Protein AF-A0AAW5EJM9-F1 (afdb_monomer_lite)

pLDDT: mean 85.95, std 14.96, range [35.19, 98.19]

Sequence (136 aa):
KEKLDFAYGLKEMLSKAKNEFELEILLPKKSTKKNQENKQDNGIANFYFNEFKICVGKNEKGNENLLKSAKKDDLWLHVRDIPSSHVLIISNKQKISEEVIEFSARLCVNFSGLKKGSYWVDYTLKNFVKVQQKAF

Radius of gyration: 14.41 Å; chains: 1; bounding box: 31×41×32 Å

Foldseek 3Di:
DLVVLQVVLLVVQCVVPPDPLSNVQSDDPDDDPPPPPDDDPQQWDWTQDPPKIKIKRSDLSSQVVPLVPDDQQWKWKAFPPAQWIIMTIRCVVPDDDPVNVVVNVSVGVSSGSDDDDDTDMDMDGSNPDDCPDRRD

InterPro domains:
  IPR008532 NFACT, RNA-binding domain [PF05670] (51-114)

Organism: Campylobacter jejuni (NCBI:txid197)

Structure (mmCIF, N/CA/C/O backbone):
data_AF-A0AAW5EJM9-F1
#
_entry.id   AF-A0AAW5EJM9-F1
#
loop_
_atom_site.group_PDB
_atom_site.id
_atom_site.type_symbol
_atom_site.label_atom_id
_atom_site.label_alt_id
_atom_site.label_comp_id
_atom_site.label_asym_id
_atom_site.label_entity_id
_atom_site.label_seq_id
_atom_site.pdbx_PDB_ins_code
_atom_site.Cartn_x
_atom_site.Cartn_y
_atom_site.Cartn_z
_atom_site.occupancy
_atom_site.B_iso_or_equiv
_atom_site.auth_seq_id
_atom_site.auth_comp_id
_atom_site.auth_asym_id
_atom_site.auth_atom_id
_atom_site.pdbx_PDB_model_num
ATOM 1 N N . LYS A 1 1 ? 17.122 8.792 -7.181 1.00 62.91 1 LYS A N 1
ATOM 2 C CA . LYS A 1 1 ? 16.156 8.163 -8.112 1.00 62.91 1 LYS A CA 1
ATOM 3 C C . LYS A 1 1 ? 14.801 7.987 -7.441 1.00 62.91 1 LYS A C 1
ATOM 5 O O . LYS A 1 1 ? 13.909 8.735 -7.793 1.00 62.91 1 LYS A O 1
ATOM 10 N N . GLU A 1 2 ? 14.714 7.221 -6.352 1.00 74.62 2 GLU A N 1
ATOM 11 C CA . GLU A 1 2 ? 13.464 6.924 -5.617 1.00 74.62 2 GLU A CA 1
ATOM 12 C C . GLU A 1 2 ? 12.517 8.116 -5.373 1.00 74.62 2 GLU A C 1
ATOM 14 O O . GLU A 1 2 ? 11.330 8.040 -5.668 1.00 74.62 2 GLU A O 1
ATOM 19 N N . LYS A 1 3 ? 13.022 9.258 -4.878 1.00 77.75 3 LYS A N 1
ATOM 20 C CA . LYS A 1 3 ? 12.187 10.458 -4.655 1.00 77.75 3 LYS A CA 1
ATOM 21 C C . LYS A 1 3 ? 11.578 11.021 -5.944 1.00 77.75 3 LYS A C 1
ATOM 23 O O . LYS A 1 3 ? 10.466 11.536 -5.917 1.00 77.75 3 LYS A O 1
ATOM 28 N N . LEU A 1 4 ? 12.325 10.957 -7.045 1.00 84.44 4 LEU A N 1
ATOM 29 C CA . LEU A 1 4 ? 11.880 11.427 -8.352 1.00 84.44 4 LEU A CA 1
ATOM 30 C C . LEU A 1 4 ? 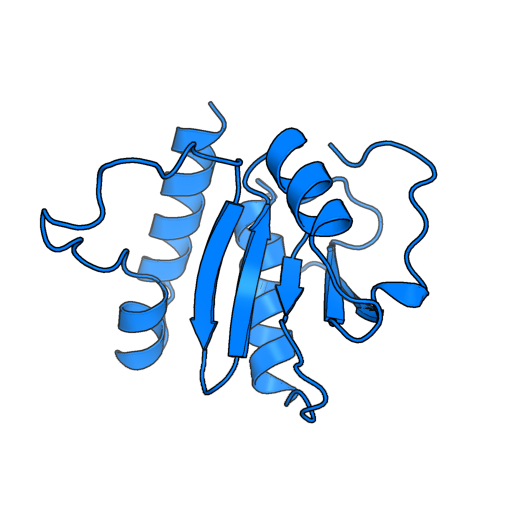10.850 10.456 -8.942 1.00 84.44 4 LEU A C 1
ATOM 32 O O . LEU A 1 4 ? 9.818 10.902 -9.432 1.00 84.44 4 LEU A O 1
ATOM 36 N N . ASP A 1 5 ? 11.088 9.150 -8.810 1.00 84.81 5 ASP A N 1
ATOM 37 C CA . ASP A 1 5 ? 10.159 8.104 -9.256 1.00 84.81 5 ASP A CA 1
ATOM 38 C C . ASP A 1 5 ? 8.822 8.205 -8.504 1.00 84.81 5 ASP A C 1
ATOM 40 O O . ASP A 1 5 ? 7.754 8.210 -9.116 1.00 84.81 5 ASP A O 1
ATOM 44 N N . PHE A 1 6 ? 8.877 8.433 -7.187 1.00 85.44 6 PHE A N 1
ATOM 45 C CA . PHE A 1 6 ? 7.693 8.711 -6.374 1.00 85.44 6 PHE A CA 1
ATOM 46 C C . PHE A 1 6 ? 6.939 9.963 -6.853 1.00 85.44 6 PHE A C 1
ATOM 48 O O . PHE A 1 6 ? 5.713 9.949 -6.974 1.00 85.44 6 PHE A O 1
ATOM 55 N N . ALA A 1 7 ? 7.656 11.051 -7.158 1.00 87.25 7 ALA A N 1
ATOM 56 C CA . ALA A 1 7 ? 7.044 12.279 -7.663 1.00 87.25 7 ALA A CA 1
ATOM 57 C C . ALA A 1 7 ? 6.381 12.081 -9.039 1.00 87.25 7 ALA A C 1
ATOM 59 O O . ALA A 1 7 ? 5.302 12.627 -9.281 1.00 87.25 7 ALA A O 1
ATOM 60 N N . TYR A 1 8 ? 6.978 11.278 -9.926 1.00 89.50 8 TYR A N 1
ATOM 61 C CA . TYR A 1 8 ? 6.363 10.915 -11.204 1.00 89.50 8 TYR A CA 1
ATOM 62 C C . TYR A 1 8 ? 5.103 10.068 -11.022 1.00 89.50 8 TYR A C 1
ATOM 64 O O . TYR A 1 8 ? 4.090 10.369 -11.657 1.00 89.50 8 TYR A O 1
ATOM 72 N N . GLY A 1 9 ? 5.132 9.080 -10.122 1.00 86.50 9 GLY A N 1
ATOM 73 C CA . GLY A 1 9 ? 3.952 8.282 -9.780 1.00 86.50 9 GLY A CA 1
ATOM 74 C C . GLY A 1 9 ? 2.805 9.153 -9.265 1.00 86.50 9 GLY A C 1
ATOM 75 O O . GLY A 1 9 ? 1.668 9.019 -9.722 1.00 86.50 9 GLY A O 1
ATOM 76 N N . LEU A 1 10 ? 3.114 10.128 -8.401 1.00 89.81 10 LEU A N 1
ATOM 77 C CA . LEU A 1 10 ? 2.126 11.083 -7.900 1.00 89.81 10 LEU A CA 1
ATOM 78 C C . LEU A 1 10 ? 1.546 11.960 -9.019 1.00 89.81 10 LEU A C 1
ATOM 80 O O . LEU A 1 10 ? 0.331 12.138 -9.096 1.00 89.81 10 LEU A O 1
ATOM 84 N N . LYS A 1 11 ? 2.398 12.478 -9.914 1.00 90.31 11 LYS A N 1
ATOM 85 C CA . LYS A 1 11 ? 1.962 13.265 -11.078 1.00 90.31 11 LYS A CA 1
ATOM 86 C C . LYS A 1 11 ? 1.002 12.469 -11.966 1.00 90.31 11 LYS A C 1
ATOM 88 O O . LYS A 1 11 ? -0.000 13.017 -12.421 1.00 90.31 11 LYS A O 1
ATOM 93 N N . GLU A 1 12 ? 1.296 11.194 -12.211 1.00 90.56 12 GLU A N 1
ATOM 94 C CA . GLU A 1 12 ? 0.425 10.331 -13.008 1.00 90.56 12 GLU A CA 1
ATOM 95 C C . GLU A 1 12 ? -0.939 10.133 -12.335 1.00 90.56 12 GLU A C 1
ATOM 97 O O . GLU A 1 12 ? -1.964 10.236 -13.010 1.00 90.56 12 GLU A O 1
ATOM 102 N N . MET A 1 13 ? -0.978 9.922 -11.017 1.00 89.62 13 MET A N 1
ATOM 103 C CA . MET A 1 13 ? -2.247 9.795 -10.295 1.00 89.62 13 MET A CA 1
ATOM 104 C C . MET A 1 13 ? -3.063 11.083 -10.344 1.00 89.62 13 MET A C 1
ATOM 106 O O . MET A 1 13 ? -4.252 11.022 -10.640 1.00 89.62 13 MET A O 1
ATOM 110 N N . LEU A 1 14 ? -2.421 12.237 -10.140 1.00 91.19 14 LEU A N 1
ATOM 111 C CA . LEU A 1 14 ? -3.079 13.542 -10.249 1.00 91.19 14 LEU A CA 1
ATOM 112 C C . LEU A 1 14 ? -3.692 13.749 -11.641 1.00 91.19 14 LEU A C 1
ATOM 114 O O . LEU A 1 14 ? -4.825 14.200 -11.743 1.00 91.19 14 LEU A O 1
ATOM 118 N N . SER A 1 15 ? -2.995 13.362 -12.717 1.00 89.94 15 SER A N 1
ATOM 119 C CA . SER A 1 15 ? -3.548 13.476 -14.080 1.00 89.94 15 SER A CA 1
ATOM 120 C C . SER A 1 15 ? -4.725 12.538 -14.369 1.00 89.94 15 SER A C 1
ATOM 122 O O . SER A 1 15 ? -5.481 12.785 -15.303 1.00 89.94 15 SER A O 1
ATOM 124 N N . LYS A 1 16 ? -4.860 11.451 -13.600 1.00 88.06 16 LYS A N 1
ATOM 125 C CA . LYS A 1 16 ? -5.899 10.423 -13.766 1.00 88.06 16 LYS A CA 1
ATOM 126 C C . LYS A 1 16 ? -7.022 10.529 -12.731 1.00 88.06 16 LYS A C 1
ATOM 128 O O . LYS A 1 16 ? -7.903 9.669 -12.724 1.00 88.06 16 LYS A O 1
ATOM 133 N N . ALA A 1 17 ? -6.962 11.507 -11.831 1.00 88.94 17 ALA A N 1
ATOM 134 C CA . ALA A 1 17 ? -7.957 11.672 -10.785 1.00 88.94 17 ALA A CA 1
ATOM 135 C C . ALA A 1 17 ? -9.340 11.901 -11.407 1.00 88.94 17 ALA A C 1
ATOM 137 O O . ALA A 1 17 ? -9.490 12.682 -12.347 1.00 88.94 17 ALA A O 1
ATOM 138 N N . LYS A 1 18 ? -10.348 11.189 -10.898 1.00 86.12 18 LYS A N 1
ATOM 139 C CA . LYS A 1 18 ? -11.699 11.202 -11.485 1.00 86.12 18 LYS A CA 1
ATOM 140 C C . LYS A 1 18 ? -12.542 12.396 -11.042 1.00 86.12 18 LYS A C 1
ATOM 142 O O . LYS A 1 18 ? -13.494 12.759 -11.724 1.00 86.12 18 LYS A O 1
ATOM 147 N N . ASN A 1 19 ? -12.236 12.959 -9.879 1.00 86.81 19 ASN A N 1
ATOM 148 C CA . ASN A 1 19 ? -12.995 14.032 -9.252 1.00 86.81 19 ASN A CA 1
ATOM 149 C C . ASN A 1 19 ? -12.085 14.882 -8.350 1.00 86.81 19 ASN A C 1
ATOM 151 O O . ASN A 1 19 ? -10.931 14.533 -8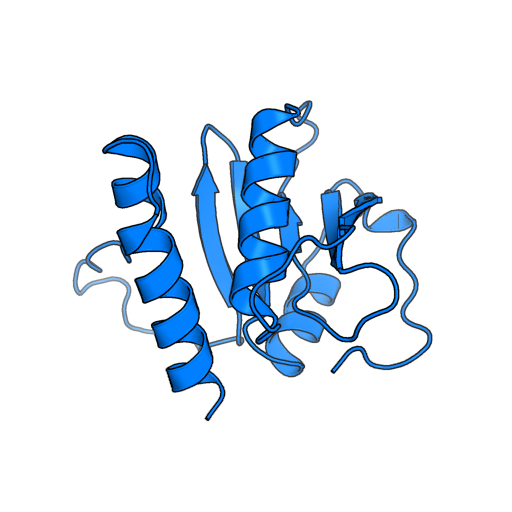.089 1.00 86.81 19 ASN A O 1
ATOM 155 N N . GLU A 1 20 ? -12.621 16.008 -7.886 1.00 85.44 20 GLU A N 1
ATOM 156 C CA . GLU A 1 20 ? -11.922 16.942 -6.998 1.00 85.44 20 GLU A CA 1
ATOM 157 C C . GLU A 1 20 ? -11.503 16.285 -5.677 1.00 85.44 20 GLU A C 1
ATOM 159 O O . GLU A 1 20 ? -10.395 16.508 -5.200 1.00 85.44 20 GLU A O 1
ATOM 164 N N . PHE A 1 21 ? -12.329 15.379 -5.152 1.00 85.06 21 PHE A N 1
ATOM 165 C CA . PHE A 1 21 ? -12.027 14.636 -3.933 1.00 85.06 21 PHE A CA 1
ATOM 166 C C . PHE A 1 21 ? -10.751 13.784 -4.061 1.00 85.06 21 PHE A C 1
ATOM 168 O O . PHE A 1 21 ? -9.865 13.871 -3.214 1.00 85.06 21 PHE A O 1
ATOM 175 N N . GLU A 1 22 ? -10.582 13.018 -5.148 1.00 84.44 22 GLU A N 1
ATOM 176 C CA . GLU A 1 22 ? -9.339 12.271 -5.400 1.00 84.44 22 GLU A CA 1
ATOM 177 C C . GLU A 1 22 ? -8.125 13.209 -5.515 1.00 84.44 22 GLU A C 1
ATOM 179 O O . GLU A 1 22 ? -7.041 12.875 -5.027 1.00 84.44 22 GLU A O 1
ATOM 184 N N . LEU A 1 23 ? -8.288 14.386 -6.132 1.00 85.44 23 LEU A N 1
ATOM 185 C CA . LEU A 1 23 ? -7.210 15.374 -6.238 1.00 85.44 23 LEU A CA 1
ATOM 186 C C . LEU A 1 23 ? -6.782 15.887 -4.862 1.00 85.44 23 LEU A C 1
ATOM 188 O O . LEU A 1 23 ? -5.586 15.897 -4.569 1.00 85.44 23 LEU A O 1
ATOM 192 N N . GLU A 1 24 ? -7.727 16.268 -4.004 1.00 84.38 24 GLU A N 1
ATOM 193 C CA . GLU A 1 24 ? -7.430 16.758 -2.652 1.00 84.38 24 GLU A CA 1
ATOM 194 C C . GLU A 1 24 ? -6.657 15.738 -1.811 1.00 84.38 24 GLU A C 1
ATOM 196 O O . GLU A 1 24 ? -5.772 16.104 -1.033 1.00 84.38 24 GLU A O 1
ATOM 201 N N . ILE A 1 25 ? -6.953 14.454 -1.998 1.00 86.12 25 ILE A N 1
ATOM 202 C CA . ILE A 1 25 ? -6.313 13.355 -1.270 1.00 86.12 25 ILE A CA 1
ATOM 203 C C . ILE A 1 25 ? -4.870 13.144 -1.721 1.00 86.12 25 ILE A C 1
ATOM 205 O O . ILE A 1 25 ? -3.993 12.860 -0.900 1.00 86.12 25 ILE A O 1
ATOM 209 N N . LEU A 1 26 ? -4.621 13.267 -3.025 1.00 86.62 26 LEU A N 1
ATOM 210 C CA . LEU A 1 26 ? -3.298 13.089 -3.617 1.00 86.62 26 LEU A CA 1
ATOM 211 C C . LEU A 1 26 ? -2.400 14.311 -3.398 1.00 86.62 26 LEU A C 1
ATOM 213 O O . LEU A 1 26 ? -1.176 14.176 -3.324 1.00 86.62 26 LEU A O 1
ATOM 217 N N . LEU A 1 27 ? -2.979 15.507 -3.295 1.00 83.25 27 LEU A N 1
ATOM 218 C CA . LEU A 1 27 ? -2.202 16.721 -3.112 1.00 83.25 27 LEU A CA 1
ATOM 219 C C . LEU A 1 27 ? -1.523 16.735 -1.731 1.00 83.25 27 LEU A C 1
ATOM 221 O O . LEU A 1 27 ? -2.163 16.535 -0.696 1.00 83.25 27 LEU A O 1
ATOM 225 N N . PRO A 1 28 ? -0.209 17.015 -1.670 1.00 68.12 28 PRO A N 1
ATOM 226 C CA . PRO A 1 28 ? 0.473 17.153 -0.395 1.00 68.12 28 PRO A CA 1
ATOM 227 C C . PRO A 1 28 ? -0.148 18.315 0.392 1.00 68.12 28 PRO A C 1
ATOM 229 O O . PRO A 1 28 ? -0.178 19.453 -0.081 1.00 68.12 28 PRO A O 1
ATOM 232 N N . LYS A 1 29 ? -0.628 18.046 1.616 1.00 65.56 29 LYS A N 1
ATOM 233 C CA . LYS A 1 29 ? -1.175 19.091 2.496 1.00 65.56 29 LYS A CA 1
ATOM 234 C C . LYS A 1 29 ? -0.129 20.194 2.689 1.00 65.56 29 LYS A C 1
ATOM 236 O O . LYS A 1 29 ? 0.989 19.911 3.124 1.00 65.56 29 LYS A O 1
ATOM 241 N N . LYS A 1 30 ? -0.493 21.452 2.400 1.00 52.34 30 LYS A N 1
ATOM 242 C CA . LYS A 1 30 ? 0.350 22.626 2.682 1.00 52.34 30 LYS A CA 1
ATOM 243 C C . LYS A 1 30 ? 0.686 22.621 4.174 1.00 52.34 30 LYS A C 1
ATOM 245 O O . LYS A 1 30 ? -0.186 22.843 5.010 1.00 52.34 30 LYS A O 1
ATOM 250 N N . SER A 1 31 ? 1.936 22.331 4.526 1.00 51.91 31 SER A N 1
ATOM 251 C CA . SER A 1 31 ? 2.357 22.352 5.924 1.00 51.91 31 SER A CA 1
ATOM 252 C C . SER A 1 31 ? 2.266 23.784 6.450 1.00 51.91 31 SER A C 1
ATOM 254 O O . SER A 1 31 ? 2.949 24.674 5.938 1.00 51.91 31 SER A O 1
ATOM 256 N N . THR A 1 32 ? 1.481 24.017 7.498 1.00 48.88 32 THR A N 1
ATOM 257 C CA . THR A 1 32 ? 1.682 25.189 8.349 1.00 48.88 32 THR A CA 1
ATOM 258 C C . THR A 1 32 ? 3.070 25.073 8.988 1.00 48.88 32 THR A C 1
ATOM 260 O O . THR A 1 32 ? 3.452 24.006 9.472 1.00 48.88 32 THR A O 1
ATOM 263 N N . LYS A 1 33 ? 3.848 26.164 8.958 1.00 48.28 33 LYS A N 1
ATOM 264 C CA . LYS A 1 33 ? 5.271 26.229 9.364 1.00 48.28 33 LYS A CA 1
ATOM 265 C C . LYS A 1 33 ? 5.595 25.617 10.745 1.00 48.28 33 LYS A C 1
ATOM 267 O O . LYS A 1 33 ? 6.747 25.306 10.995 1.00 48.28 33 LYS A O 1
ATOM 272 N N . LYS A 1 34 ? 4.605 25.391 11.618 1.00 40.09 34 LYS A N 1
ATOM 273 C CA . LYS A 1 34 ? 4.779 24.822 12.969 1.00 40.09 34 LYS A CA 1
ATOM 274 C C . LYS A 1 34 ? 5.058 23.310 13.039 1.00 40.09 34 LYS A C 1
ATOM 276 O O . LYS A 1 34 ? 5.462 22.852 14.094 1.00 40.09 34 LYS A O 1
ATOM 281 N N . ASN A 1 35 ? 4.871 22.540 11.962 1.00 40.94 35 ASN A N 1
ATOM 282 C CA . ASN A 1 35 ? 5.027 21.068 11.974 1.00 40.94 35 ASN A CA 1
ATOM 283 C C . ASN A 1 35 ? 6.245 20.548 11.177 1.00 40.94 35 ASN A C 1
ATOM 285 O O . ASN A 1 35 ? 6.299 19.363 10.843 1.00 40.94 35 ASN A O 1
ATOM 289 N N . GLN A 1 36 ? 7.188 21.422 10.809 1.00 46.16 36 GLN A N 1
ATOM 290 C CA . GLN A 1 36 ? 8.350 21.054 9.983 1.00 46.16 36 GLN A CA 1
ATOM 291 C C . GLN A 1 36 ? 9.566 20.578 10.792 1.00 46.16 36 GLN A C 1
ATOM 293 O O . GLN A 1 36 ? 10.467 19.960 10.229 1.00 46.16 36 GLN A O 1
ATOM 298 N N . GLU A 1 37 ? 9.576 20.787 12.105 1.00 35.19 37 GLU A N 1
ATOM 299 C CA . GLU A 1 37 ? 10.632 20.293 12.983 1.00 35.19 37 GLU A CA 1
ATOM 300 C C . GLU A 1 37 ? 10.264 18.868 13.442 1.00 35.19 37 GLU A C 1
ATOM 302 O O . GLU A 1 37 ? 9.246 18.664 14.096 1.00 35.19 37 GLU A O 1
ATOM 307 N N . ASN A 1 38 ? 11.080 17.871 13.076 1.00 37.47 38 ASN A N 1
ATOM 308 C CA . ASN A 1 38 ? 11.010 16.453 13.494 1.00 37.47 38 ASN A CA 1
ATOM 309 C C . ASN A 1 38 ? 10.136 15.451 12.714 1.00 37.47 38 ASN A C 1
ATOM 311 O O . ASN A 1 38 ? 9.726 14.435 13.276 1.00 37.47 38 ASN A O 1
ATOM 315 N N . LYS A 1 39 ? 9.942 15.597 11.399 1.00 48.62 39 LYS A N 1
ATOM 316 C CA . LYS A 1 39 ? 9.653 14.410 10.564 1.00 48.62 39 LYS A CA 1
ATOM 317 C C . LYS A 1 39 ? 10.901 13.999 9.798 1.00 48.62 39 LYS A C 1
ATOM 319 O O . LYS A 1 39 ? 11.109 14.432 8.669 1.00 48.62 39 LYS A O 1
ATOM 324 N N . GLN A 1 40 ? 11.721 13.139 10.407 1.00 49.94 40 GLN A N 1
ATOM 325 C CA . GLN A 1 40 ? 12.624 12.298 9.621 1.00 49.94 40 GLN A CA 1
ATOM 326 C C . GLN A 1 40 ? 11.786 11.623 8.528 1.00 49.94 40 GLN A C 1
ATOM 328 O O . GLN A 1 40 ? 10.731 11.047 8.804 1.00 49.94 40 GLN A O 1
ATOM 333 N N . ASP A 1 41 ? 12.209 11.780 7.273 1.00 64.88 41 ASP A N 1
ATOM 334 C CA . ASP A 1 41 ? 11.577 11.127 6.132 1.00 64.88 41 ASP A CA 1
ATOM 335 C C . ASP A 1 41 ? 11.790 9.616 6.277 1.00 64.88 41 ASP A C 1
ATOM 337 O O . ASP A 1 41 ? 12.774 9.057 5.798 1.00 64.88 41 ASP A O 1
ATOM 341 N N . ASN A 1 42 ? 10.870 8.951 6.976 1.00 80.12 42 ASN A N 1
ATOM 342 C CA . ASN A 1 42 ? 10.931 7.514 7.243 1.00 80.12 42 ASN A CA 1
ATOM 343 C C . ASN A 1 42 ? 10.665 6.667 5.988 1.00 80.12 42 ASN A C 1
ATOM 345 O O . ASN A 1 42 ? 10.442 5.465 6.113 1.00 80.12 42 ASN A O 1
ATOM 349 N N . GLY A 1 43 ? 10.653 7.272 4.794 1.00 89.06 43 GLY A N 1
ATOM 350 C CA . GLY A 1 43 ? 10.349 6.587 3.545 1.00 89.06 43 GLY A CA 1
ATOM 351 C C . GLY A 1 43 ? 8.865 6.255 3.397 1.00 89.06 43 GLY A C 1
ATOM 352 O O . GLY A 1 43 ? 8.527 5.401 2.595 1.00 89.06 43 GLY A O 1
ATOM 353 N N . ILE A 1 44 ? 7.969 6.909 4.144 1.00 91.75 44 ILE A N 1
ATOM 354 C CA . ILE A 1 44 ? 6.526 6.617 4.137 1.00 91.75 44 ILE A CA 1
ATOM 355 C C . ILE A 1 44 ? 5.740 7.843 3.661 1.00 91.75 44 ILE A C 1
ATOM 357 O O . ILE A 1 44 ? 5.928 8.948 4.175 1.00 91.75 44 ILE A O 1
ATOM 361 N N . ALA A 1 45 ? 4.842 7.647 2.699 1.00 91.81 45 ALA A N 1
ATOM 362 C CA . ALA A 1 45 ? 3.809 8.608 2.324 1.00 91.81 45 ALA A CA 1
ATOM 363 C C . ALA A 1 45 ? 2.495 8.281 3.045 1.00 91.81 45 ALA A C 1
ATOM 365 O O . ALA A 1 45 ? 2.198 7.115 3.291 1.00 91.81 45 ALA A O 1
ATOM 366 N N . ASN A 1 46 ? 1.718 9.306 3.401 1.00 93.12 46 ASN A N 1
ATOM 367 C CA . ASN A 1 46 ? 0.423 9.135 4.056 1.00 93.12 46 ASN A CA 1
ATOM 368 C C . ASN A 1 46 ? -0.656 9.818 3.217 1.00 93.12 46 ASN A C 1
ATOM 370 O O . ASN A 1 46 ? -0.536 11.008 2.928 1.00 93.12 46 ASN A O 1
ATOM 374 N N . PHE A 1 47 ? -1.702 9.069 2.906 1.00 91.94 47 PHE A N 1
ATOM 375 C CA . PHE A 1 47 ? -2.918 9.517 2.246 1.00 91.94 47 PHE A CA 1
ATOM 376 C C . PHE A 1 47 ? -4.092 9.323 3.207 1.00 91.94 47 PHE A C 1
ATOM 378 O O . PHE A 1 47 ? -4.022 8.512 4.135 1.00 91.94 47 PHE A O 1
ATOM 385 N N . TYR A 1 48 ? -5.153 10.092 3.011 1.00 91.25 48 TYR A N 1
ATOM 386 C CA . TYR A 1 48 ? -6.359 10.024 3.830 1.00 91.25 48 TYR A CA 1
ATOM 387 C C . TYR A 1 48 ? -7.540 9.900 2.886 1.00 91.25 48 TYR A C 1
ATOM 389 O O . TYR A 1 48 ? -7.780 10.823 2.118 1.00 91.25 48 TYR A O 1
ATOM 397 N N . PHE A 1 49 ? -8.217 8.758 2.907 1.00 90.69 49 PHE A N 1
ATOM 398 C CA . PHE A 1 49 ? -9.353 8.479 2.036 1.00 90.69 49 PHE A CA 1
ATOM 399 C C . PHE A 1 49 ? -10.515 8.019 2.908 1.00 90.69 49 PHE A C 1
ATOM 401 O O . PHE A 1 49 ? -10.386 7.050 3.662 1.00 90.69 49 PHE A O 1
ATOM 408 N N . ASN A 1 50 ? -11.626 8.751 2.842 1.00 88.44 50 ASN A N 1
ATOM 409 C CA . ASN A 1 50 ? -12.720 8.663 3.808 1.00 88.44 50 ASN A CA 1
ATOM 410 C C . ASN A 1 50 ? -12.175 8.811 5.250 1.00 88.44 50 ASN A C 1
ATOM 412 O O . ASN A 1 50 ? -11.374 9.703 5.530 1.00 88.44 50 ASN A O 1
ATOM 416 N N . GLU A 1 51 ? -12.560 7.913 6.156 1.00 89.69 51 GLU A N 1
ATOM 417 C CA . GLU A 1 51 ? -12.116 7.878 7.559 1.00 89.69 51 GLU A CA 1
ATOM 418 C C . GLU A 1 51 ? -10.759 7.157 7.744 1.00 89.69 51 GLU A C 1
ATOM 420 O O . GLU A 1 51 ? -10.252 7.031 8.862 1.00 89.69 51 GLU A O 1
ATOM 425 N N . PHE A 1 52 ? -10.153 6.655 6.660 1.00 93.69 52 PHE A N 1
ATOM 426 C CA . PHE A 1 52 ? -8.985 5.780 6.726 1.00 93.69 52 PHE A CA 1
ATOM 427 C C . PHE A 1 52 ? -7.686 6.510 6.400 1.00 93.69 52 PHE A C 1
ATOM 429 O O . PHE A 1 52 ? -7.555 7.240 5.415 1.00 93.69 52 PHE A O 1
ATOM 436 N N . LYS A 1 53 ? -6.665 6.235 7.214 1.00 94.75 53 LYS A N 1
ATOM 437 C CA . LYS A 1 53 ? -5.283 6.598 6.910 1.00 94.75 53 LYS A CA 1
ATOM 438 C C . LYS A 1 53 ? -4.641 5.474 6.100 1.00 94.75 53 LYS A C 1
ATOM 440 O O . LYS A 1 53 ? -4.563 4.343 6.577 1.00 94.75 53 LYS A O 1
ATOM 445 N N . ILE A 1 54 ? -4.116 5.806 4.926 1.00 96.19 54 ILE A N 1
ATOM 446 C CA . ILE A 1 54 ? -3.409 4.880 4.041 1.00 96.19 54 ILE A CA 1
ATOM 447 C C . ILE A 1 54 ? -1.931 5.259 4.022 1.00 96.19 54 ILE A C 1
ATOM 449 O O . ILE A 1 54 ? -1.566 6.391 3.705 1.00 96.19 54 ILE A O 1
ATOM 453 N N . CYS A 1 55 ? -1.065 4.324 4.390 1.00 96.06 55 CYS A N 1
ATOM 454 C CA . CYS A 1 55 ? 0.381 4.514 4.415 1.00 96.06 55 CYS A CA 1
ATOM 455 C C . CYS A 1 55 ? 1.007 3.757 3.243 1.00 96.06 55 CYS A C 1
ATOM 457 O O . CYS A 1 55 ? 0.658 2.603 3.019 1.00 96.06 55 CYS A O 1
ATOM 459 N N . VAL A 1 56 ? 1.953 4.374 2.535 1.00 95.69 56 VAL A N 1
ATOM 460 C CA . VAL A 1 56 ? 2.654 3.770 1.390 1.00 95.69 56 VAL A CA 1
ATOM 461 C C . VAL A 1 56 ? 4.161 3.856 1.602 1.00 95.69 56 VAL A C 1
ATOM 463 O O . VAL A 1 56 ? 4.686 4.934 1.893 1.00 95.69 56 VAL A O 1
ATOM 466 N N . GLY A 1 57 ? 4.866 2.739 1.439 1.00 94.62 57 GLY A N 1
ATOM 467 C CA . GLY A 1 57 ? 6.325 2.703 1.449 1.00 94.62 57 GLY A CA 1
ATOM 468 C C . GLY A 1 57 ? 6.895 3.227 0.130 1.00 94.62 57 GLY A C 1
ATOM 469 O O . GLY A 1 57 ? 6.595 2.710 -0.942 1.00 94.62 57 GLY A O 1
ATOM 470 N N . LYS A 1 58 ? 7.713 4.277 0.207 1.00 91.38 58 LYS A N 1
ATOM 471 C CA . LYS A 1 58 ? 8.349 4.938 -0.946 1.00 91.38 58 LYS A CA 1
ATOM 472 C C . LYS A 1 58 ? 9.630 4.238 -1.409 1.00 91.38 58 LYS A C 1
ATOM 474 O O . LYS A 1 58 ? 10.121 4.538 -2.489 1.00 91.38 58 LYS A O 1
ATOM 479 N N . ASN A 1 59 ? 10.207 3.398 -0.553 1.00 90.44 59 ASN A N 1
ATOM 480 C CA . ASN A 1 59 ? 11.441 2.644 -0.772 1.00 90.44 59 ASN A CA 1
ATOM 481 C C . ASN A 1 59 ? 11.548 1.482 0.231 1.00 90.44 59 ASN A C 1
ATOM 483 O O . ASN A 1 59 ? 10.698 1.357 1.115 1.00 90.44 59 ASN A O 1
ATOM 487 N N . GLU A 1 60 ? 12.603 0.666 0.132 1.00 89.62 60 GLU A N 1
ATOM 488 C CA . GLU A 1 60 ? 12.836 -0.510 0.992 1.00 89.62 60 GLU A CA 1
ATOM 489 C C . GLU A 1 60 ? 12.782 -0.161 2.486 1.00 89.62 60 GLU A C 1
ATOM 491 O O . GLU A 1 60 ? 12.045 -0.778 3.257 1.00 89.62 60 GLU A O 1
ATOM 496 N N . LYS A 1 61 ? 13.490 0.898 2.899 1.00 90.75 61 LYS A N 1
ATOM 497 C CA . LYS A 1 61 ? 13.480 1.363 4.294 1.00 90.75 61 LYS A CA 1
ATOM 498 C C . LYS A 1 61 ? 12.076 1.785 4.738 1.00 90.75 61 LYS A C 1
ATOM 500 O O . LYS A 1 61 ? 11.669 1.491 5.861 1.00 90.75 61 LYS A O 1
ATOM 505 N N . GLY A 1 62 ? 11.328 2.446 3.855 1.00 92.94 62 GLY A N 1
ATOM 506 C CA . GLY A 1 62 ? 9.922 2.781 4.047 1.00 92.94 62 GLY A CA 1
ATOM 507 C C . GLY A 1 62 ? 9.042 1.551 4.237 1.00 92.94 62 GLY A C 1
ATOM 508 O O . GLY A 1 62 ? 8.282 1.504 5.200 1.00 92.94 62 GLY A O 1
ATOM 509 N N . ASN A 1 63 ? 9.188 0.540 3.378 1.00 93.62 63 ASN A N 1
ATOM 510 C CA . ASN A 1 63 ? 8.478 -0.737 3.476 1.00 93.62 63 ASN A CA 1
ATOM 511 C C . ASN A 1 63 ? 8.756 -1.442 4.812 1.00 93.62 63 ASN A C 1
ATOM 513 O O . ASN A 1 63 ? 7.819 -1.897 5.475 1.00 93.62 63 ASN A O 1
ATOM 517 N N . GLU A 1 64 ? 10.023 -1.510 5.230 1.00 92.38 64 GLU A N 1
ATOM 518 C CA . GLU A 1 64 ? 10.399 -2.099 6.517 1.00 92.38 64 GLU A CA 1
ATOM 519 C C . GLU A 1 64 ? 9.779 -1.333 7.692 1.00 92.38 64 GLU A C 1
ATOM 521 O O . GLU A 1 64 ? 9.194 -1.939 8.593 1.00 92.38 64 GLU A O 1
ATOM 526 N N . ASN A 1 65 ? 9.888 -0.002 7.685 1.00 92.75 65 ASN A N 1
ATOM 527 C CA . ASN A 1 65 ? 9.326 0.851 8.733 1.00 92.75 65 ASN A CA 1
ATOM 528 C C . ASN A 1 65 ? 7.806 0.699 8.827 1.00 92.75 65 ASN A C 1
ATOM 530 O O . ASN A 1 65 ? 7.251 0.609 9.922 1.00 92.75 65 ASN A O 1
ATOM 534 N N . LEU A 1 66 ? 7.143 0.628 7.675 1.00 93.50 66 LEU A N 1
ATOM 535 C CA . LEU A 1 66 ? 5.701 0.500 7.556 1.00 93.50 66 LEU A CA 1
ATOM 536 C C . LEU A 1 66 ? 5.229 -0.817 8.185 1.00 93.50 66 LEU A C 1
ATOM 538 O O . LEU A 1 66 ? 4.382 -0.785 9.076 1.00 93.50 66 LEU A O 1
ATOM 542 N N . LEU A 1 67 ? 5.871 -1.943 7.851 1.00 92.81 67 LEU A N 1
ATOM 543 C CA . LEU A 1 67 ? 5.582 -3.246 8.464 1.00 92.81 67 LEU A CA 1
ATOM 544 C C . LEU A 1 67 ? 5.866 -3.293 9.972 1.00 92.81 67 LEU A C 1
ATOM 546 O O . LEU A 1 67 ? 5.110 -3.940 10.694 1.00 92.81 67 LEU A O 1
ATOM 550 N N . LYS A 1 68 ? 6.936 -2.636 10.443 1.00 91.50 68 LYS A N 1
ATOM 551 C CA . LYS A 1 68 ? 7.294 -2.564 11.875 1.00 91.50 68 LYS A CA 1
ATOM 552 C C . LYS A 1 68 ? 6.290 -1.736 12.682 1.00 91.50 68 LYS A C 1
ATOM 554 O O . LYS A 1 68 ? 6.053 -2.038 13.845 1.00 91.50 68 LYS A O 1
ATOM 559 N N . SER A 1 69 ? 5.715 -0.699 12.074 1.00 90.56 69 SER A N 1
ATOM 560 C CA . SER A 1 69 ? 4.753 0.205 12.722 1.00 90.56 69 SER A CA 1
ATOM 561 C C . SER A 1 69 ? 3.299 -0.285 12.688 1.00 90.56 69 SER A C 1
ATOM 563 O O . SER A 1 69 ? 2.444 0.282 13.366 1.00 90.56 69 SER A O 1
ATOM 565 N N . ALA A 1 70 ? 3.023 -1.317 11.893 1.00 92.94 70 ALA A N 1
ATOM 566 C CA . ALA A 1 70 ? 1.692 -1.845 11.635 1.00 92.94 70 ALA A CA 1
ATOM 567 C C . ALA A 1 70 ? 1.110 -2.603 12.833 1.00 92.94 70 ALA A C 1
ATOM 569 O O . ALA A 1 70 ? 1.800 -3.408 13.469 1.00 92.94 70 ALA A O 1
ATOM 570 N N . LYS A 1 71 ? -0.187 -2.429 13.090 1.00 94.44 71 LYS A N 1
ATOM 571 C CA . LYS A 1 71 ? -0.927 -3.275 14.031 1.00 94.44 71 LYS A CA 1
ATOM 572 C C . LYS A 1 71 ? -1.384 -4.557 13.342 1.00 94.44 71 LYS A C 1
ATOM 574 O O . LYS A 1 71 ? -1.447 -4.649 12.122 1.00 94.44 71 LYS A O 1
ATOM 579 N N . LYS A 1 72 ? -1.712 -5.575 14.142 1.00 93.50 72 LYS A N 1
ATOM 580 C CA . LYS A 1 72 ? -2.125 -6.903 13.654 1.00 93.50 72 LYS A CA 1
ATOM 581 C C . LYS A 1 72 ? -3.404 -6.864 12.806 1.00 93.50 72 LYS A C 1
ATOM 583 O O . LYS A 1 72 ? -3.544 -7.686 11.904 1.00 93.50 72 LYS A O 1
ATOM 588 N N . ASP A 1 73 ? -4.304 -5.938 13.117 1.00 94.25 73 ASP A N 1
ATOM 589 C CA . ASP A 1 73 ? -5.613 -5.733 12.492 1.00 94.25 73 ASP A CA 1
ATOM 590 C C . ASP A 1 73 ? -5.598 -4.739 11.320 1.00 94.25 73 ASP A C 1
ATOM 592 O O . ASP A 1 73 ? -6.625 -4.558 10.668 1.00 94.25 73 ASP A O 1
ATOM 596 N N . ASP A 1 74 ? -4.453 -4.119 11.023 1.00 96.31 74 ASP A N 1
ATOM 597 C CA . ASP A 1 74 ? -4.315 -3.274 9.839 1.00 96.31 74 ASP A CA 1
ATOM 598 C C . ASP A 1 74 ? -4.305 -4.130 8.566 1.00 96.31 74 ASP A C 1
ATOM 600 O O . ASP A 1 74 ? -3.768 -5.246 8.546 1.00 96.31 74 ASP A O 1
ATOM 604 N N . LEU A 1 75 ? -4.888 -3.597 7.490 1.00 97.38 75 LEU A N 1
ATOM 605 C CA . LEU A 1 75 ? -4.919 -4.282 6.201 1.00 97.38 75 LEU A CA 1
ATOM 606 C C . LEU A 1 75 ? -3.656 -3.948 5.421 1.00 97.38 75 LEU A C 1
ATOM 608 O O . LEU A 1 75 ? -3.366 -2.780 5.172 1.00 97.38 75 LEU A O 1
ATOM 612 N N . TRP A 1 76 ? -2.912 -4.973 5.039 1.00 97.69 76 TRP A N 1
ATOM 613 C CA . TRP A 1 76 ? -1.700 -4.868 4.245 1.00 97.69 76 TRP A CA 1
ATOM 614 C C . TRP A 1 76 ? -1.983 -5.234 2.793 1.00 97.69 76 TRP A C 1
ATOM 616 O O . TRP A 1 76 ? -2.736 -6.175 2.545 1.00 97.69 76 TRP A O 1
ATOM 626 N N . LEU A 1 77 ? -1.367 -4.502 1.863 1.00 98.19 77 LEU A N 1
ATOM 627 C CA . LEU A 1 77 ? -1.458 -4.734 0.427 1.00 98.19 77 LEU A CA 1
ATOM 628 C C . LEU A 1 77 ? -0.071 -4.734 -0.222 1.00 98.19 77 LEU A C 1
ATOM 630 O O . LEU A 1 77 ? 0.829 -3.997 0.207 1.00 98.19 77 LEU A O 1
ATOM 634 N N . HIS A 1 78 ? 0.064 -5.526 -1.285 1.00 96.56 78 HIS A N 1
ATOM 635 C CA . HIS A 1 78 ? 1.279 -5.658 -2.092 1.00 96.56 78 HIS A CA 1
ATOM 636 C C . HIS A 1 78 ? 0.939 -6.179 -3.491 1.00 96.56 78 HIS A C 1
ATOM 638 O O . HIS A 1 78 ? -0.018 -6.937 -3.665 1.00 96.56 78 HIS A O 1
ATOM 644 N N . VAL A 1 79 ? 1.698 -5.753 -4.503 1.00 97.00 79 VAL A N 1
ATOM 645 C CA . VAL A 1 79 ? 1.508 -6.261 -5.866 1.00 97.00 79 VAL A CA 1
ATOM 646 C C . VAL A 1 79 ? 1.945 -7.718 -5.917 1.00 97.00 79 VAL A C 1
ATOM 648 O O . VAL A 1 79 ? 3.094 -8.042 -5.621 1.00 97.00 79 VAL A O 1
ATOM 651 N N . ARG A 1 80 ? 1.025 -8.585 -6.331 1.00 95.38 80 ARG A N 1
ATOM 652 C CA . ARG A 1 80 ? 1.217 -10.030 -6.343 1.00 95.38 80 ARG A CA 1
ATOM 653 C C . ARG A 1 80 ? 2.431 -10.426 -7.183 1.00 95.38 80 ARG A C 1
ATOM 655 O O . ARG A 1 80 ? 2.584 -9.964 -8.312 1.00 95.38 80 ARG A O 1
ATOM 662 N N . ASP A 1 81 ? 3.261 -11.304 -6.621 1.00 92.06 81 ASP A N 1
ATOM 663 C CA . ASP A 1 81 ? 4.425 -11.933 -7.261 1.00 92.06 81 ASP A CA 1
ATOM 664 C C . ASP A 1 81 ? 5.518 -10.958 -7.763 1.00 92.06 81 ASP A C 1
ATOM 666 O O . ASP A 1 81 ? 6.437 -11.371 -8.474 1.00 92.06 81 ASP A O 1
ATOM 670 N N . ILE A 1 82 ? 5.462 -9.668 -7.393 1.00 91.62 82 ILE A N 1
ATOM 671 C CA . ILE A 1 82 ? 6.387 -8.633 -7.885 1.00 91.62 82 ILE A CA 1
ATOM 672 C C . ILE A 1 82 ? 6.923 -7.781 -6.716 1.00 91.62 82 ILE A C 1
ATOM 674 O O . ILE A 1 82 ? 6.133 -7.279 -5.911 1.00 91.62 82 ILE A O 1
ATOM 678 N N . PRO A 1 83 ? 8.249 -7.541 -6.613 1.00 90.69 83 PRO A N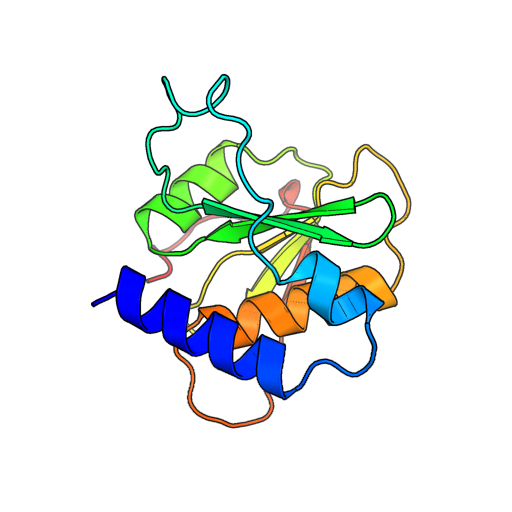 1
ATOM 679 C CA . PRO A 1 83 ? 8.807 -6.566 -5.673 1.00 90.69 83 PRO A CA 1
ATOM 680 C C . PRO A 1 83 ? 8.170 -5.190 -5.878 1.00 90.69 83 PRO A C 1
ATOM 682 O O . PRO A 1 83 ? 8.156 -4.658 -6.987 1.00 90.69 83 PRO A O 1
ATOM 685 N N . SER A 1 84 ? 7.566 -4.642 -4.827 1.00 93.50 84 SER A N 1
ATOM 686 C CA . SER A 1 84 ? 6.668 -3.499 -4.963 1.00 93.50 84 SER A CA 1
ATOM 687 C C . SER A 1 84 ? 6.490 -2.764 -3.629 1.00 93.50 84 SER A C 1
ATOM 689 O O . SER A 1 84 ? 6.927 -3.227 -2.567 1.00 93.50 84 SER A O 1
ATOM 691 N N . SER A 1 85 ? 5.879 -1.582 -3.669 1.00 94.88 85 SER A N 1
ATOM 692 C CA . SER A 1 85 ? 5.581 -0.799 -2.471 1.00 94.88 85 SER A CA 1
ATOM 693 C C . SER A 1 85 ? 4.602 -1.533 -1.563 1.00 94.88 85 SER A C 1
ATOM 695 O O . SER A 1 85 ? 3.547 -1.993 -1.999 1.00 94.88 85 SER A O 1
ATOM 697 N N . HIS A 1 86 ? 4.903 -1.567 -0.266 1.00 95.88 86 HIS A N 1
ATOM 698 C CA . HIS A 1 86 ? 3.938 -2.014 0.732 1.00 95.88 86 HIS A CA 1
ATOM 699 C C . HIS A 1 86 ? 2.954 -0.890 1.040 1.00 95.88 86 HIS A C 1
ATOM 701 O O . HIS A 1 86 ? 3.353 0.264 1.241 1.00 95.88 86 HIS A O 1
ATOM 707 N N . VAL A 1 87 ?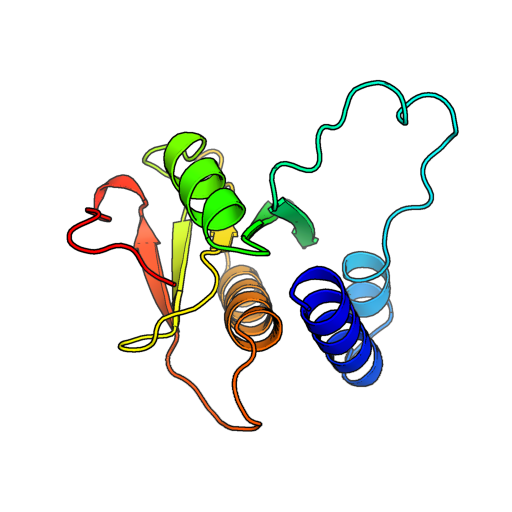 1.677 -1.246 1.139 1.00 97.62 87 VAL A N 1
ATOM 708 C CA . VAL A 1 87 ? 0.612 -0.332 1.552 1.00 97.62 87 VAL A CA 1
ATOM 709 C C . VAL A 1 87 ? -0.069 -0.873 2.802 1.00 97.62 87 VAL A C 1
ATOM 711 O O . VAL A 1 87 ? -0.252 -2.079 2.949 1.00 97.62 87 VAL A O 1
ATOM 714 N N . LEU A 1 88 ? -0.420 0.021 3.725 1.00 97.56 88 LEU A N 1
ATOM 715 C CA . LEU A 1 88 ? -1.222 -0.293 4.905 1.00 97.56 88 LEU A CA 1
ATOM 716 C C . LEU A 1 88 ? -2.426 0.630 4.992 1.00 97.56 88 LEU A C 1
ATOM 718 O O . LEU A 1 88 ? -2.277 1.849 4.918 1.00 97.56 88 LEU A O 1
ATOM 722 N N . ILE A 1 89 ? -3.589 0.047 5.249 1.00 97.44 89 ILE A N 1
ATOM 723 C CA . ILE A 1 89 ? -4.801 0.759 5.642 1.00 97.44 89 ILE A CA 1
ATOM 724 C C . ILE A 1 89 ? -4.927 0.620 7.155 1.00 97.44 89 ILE A C 1
ATOM 726 O O . ILE A 1 89 ? -5.055 -0.493 7.675 1.00 97.44 89 ILE A O 1
ATOM 730 N N . ILE A 1 90 ? -4.876 1.748 7.862 1.00 95.62 90 ILE A N 1
ATOM 731 C CA . ILE A 1 90 ? -5.023 1.766 9.318 1.00 95.62 90 ILE A CA 1
ATOM 732 C C . ILE A 1 90 ? -6.494 1.534 9.652 1.00 95.62 90 ILE A C 1
ATOM 734 O O . ILE A 1 90 ? -7.317 2.435 9.485 1.00 95.62 90 ILE A O 1
ATOM 738 N N . SER A 1 91 ? -6.811 0.321 10.101 1.00 89.00 91 SER A N 1
ATOM 739 C CA . SER A 1 91 ? -8.192 -0.148 10.270 1.00 89.00 91 SER A CA 1
ATOM 740 C C . SER A 1 91 ? -8.853 0.443 11.516 1.00 89.00 91 SER A C 1
ATOM 742 O O . SER A 1 91 ? -10.015 0.841 11.485 1.00 89.00 91 SER A O 1
ATOM 744 N N . ASN A 1 92 ? -8.113 0.510 12.633 1.00 88.44 92 ASN A N 1
ATOM 745 C CA . ASN A 1 92 ? -8.647 0.871 13.954 1.00 88.44 92 ASN A CA 1
ATOM 746 C C . ASN A 1 92 ? -9.939 0.099 14.312 1.00 88.44 92 ASN A C 1
ATOM 748 O O . ASN A 1 92 ? -10.866 0.671 14.886 1.00 88.44 92 ASN A O 1
ATOM 752 N N . LYS A 1 93 ? -9.988 -1.203 13.984 1.00 85.56 93 LYS A N 1
ATOM 753 C CA . LYS A 1 93 ? -11.150 -2.102 14.156 1.00 85.56 93 LYS A CA 1
ATOM 754 C C . LYS A 1 93 ? -12.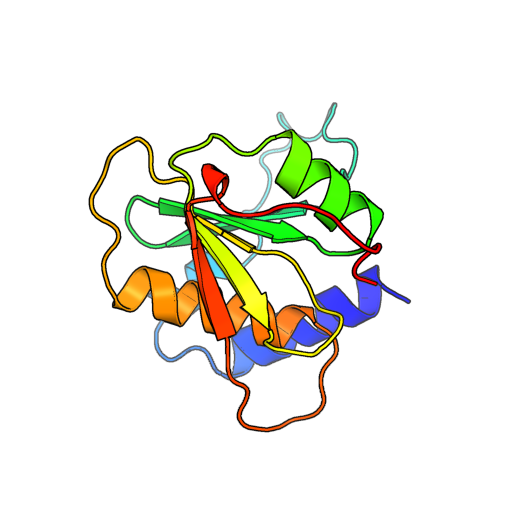412 -1.706 13.376 1.00 85.56 93 LYS A C 1
ATOM 756 O O . LYS A 1 93 ? -13.495 -2.203 13.684 1.00 85.56 93 LYS A O 1
ATOM 761 N N . GLN A 1 94 ? -12.296 -0.836 12.379 1.00 89.38 94 GLN A N 1
ATOM 762 C CA . GLN A 1 94 ? -13.410 -0.471 11.511 1.00 89.38 94 GLN A CA 1
ATOM 763 C C . GLN A 1 94 ? -13.484 -1.409 10.303 1.00 89.38 94 GLN A C 1
ATOM 765 O O . GLN A 1 94 ? -12.481 -1.962 9.850 1.00 89.38 94 GLN A O 1
ATOM 770 N N . LYS A 1 95 ? -14.688 -1.589 9.754 1.00 91.31 95 LYS A N 1
ATOM 771 C CA . LYS A 1 95 ? -14.863 -2.334 8.506 1.00 91.31 95 LYS A CA 1
ATOM 772 C C . LYS A 1 95 ? -14.383 -1.466 7.343 1.00 91.31 95 LYS A C 1
ATOM 774 O O . LYS A 1 95 ? -14.968 -0.423 7.072 1.00 91.31 95 LYS A O 1
ATOM 779 N N . ILE A 1 96 ? -13.338 -1.914 6.657 1.00 94.44 96 ILE A N 1
ATOM 780 C CA . ILE A 1 96 ? -12.800 -1.240 5.472 1.00 94.44 96 ILE A CA 1
ATOM 781 C C . ILE A 1 96 ? -13.725 -1.542 4.284 1.00 94.44 96 ILE A C 1
ATOM 783 O O . ILE A 1 96 ? -14.057 -2.704 4.044 1.00 94.44 96 ILE A O 1
ATOM 787 N N . SER A 1 97 ? -14.173 -0.505 3.571 1.00 96.00 97 SER A N 1
ATOM 788 C CA . SER A 1 97 ? -14.988 -0.661 2.361 1.00 96.00 97 SER A CA 1
ATOM 789 C C . SER A 1 97 ? -14.135 -1.079 1.162 1.00 96.00 97 SER A C 1
ATOM 791 O O . SER A 1 97 ? -12.935 -0.813 1.111 1.00 96.00 97 SER A O 1
ATOM 793 N N . GLU A 1 98 ? -14.769 -1.705 0.171 1.00 96.00 98 GLU A N 1
ATOM 794 C CA . GLU A 1 98 ? -14.110 -2.121 -1.072 1.00 96.00 98 GLU A CA 1
ATOM 795 C C . GLU A 1 98 ? -13.470 -0.935 -1.805 1.00 96.00 98 GLU A C 1
ATOM 797 O O . GLU A 1 98 ? -12.318 -1.020 -2.209 1.00 96.00 98 GLU A O 1
ATOM 802 N N . GLU A 1 99 ? -14.140 0.219 -1.835 1.00 95.12 99 GLU A N 1
ATOM 803 C CA . GLU A 1 99 ? -13.610 1.459 -2.419 1.00 95.12 99 GLU A CA 1
ATOM 804 C C . GLU A 1 99 ? -12.261 1.883 -1.802 1.00 95.12 99 GLU A C 1
ATOM 806 O O . GLU A 1 99 ? -11.333 2.275 -2.513 1.00 95.12 99 GLU A O 1
ATOM 811 N N . VAL A 1 100 ? -12.109 1.766 -0.476 1.00 95.81 100 VAL A N 1
ATOM 812 C CA . VAL A 1 100 ? -10.853 2.108 0.216 1.00 95.81 100 VAL A CA 1
ATOM 813 C C . VAL A 1 100 ? -9.752 1.106 -0.152 1.00 95.81 100 VAL A C 1
ATOM 815 O O . VAL A 1 100 ? -8.591 1.499 -0.314 1.00 95.81 100 VAL A O 1
ATOM 818 N N . ILE A 1 101 ? -10.097 -0.178 -0.310 1.00 97.31 101 ILE A N 1
ATOM 819 C CA . ILE A 1 101 ? -9.163 -1.228 -0.749 1.00 97.31 101 ILE A CA 1
ATOM 820 C C . ILE A 1 101 ? -8.724 -0.965 -2.192 1.00 97.31 101 ILE A C 1
ATOM 822 O O . ILE A 1 101 ? -7.523 -0.951 -2.459 1.00 97.31 101 ILE A O 1
ATOM 826 N N . GLU A 1 102 ? -9.657 -0.681 -3.101 1.00 96.19 102 GLU A N 1
ATOM 827 C CA . GLU A 1 102 ? -9.371 -0.372 -4.506 1.00 96.19 102 GLU A CA 1
ATOM 828 C C . GLU A 1 102 ? -8.485 0.868 -4.658 1.00 96.19 102 GLU A C 1
ATOM 830 O O . GLU A 1 102 ? -7.495 0.853 -5.399 1.00 96.19 102 GLU A O 1
ATOM 835 N N . PHE A 1 103 ? -8.791 1.943 -3.927 1.00 95.19 103 PHE A N 1
ATOM 836 C CA . PHE A 1 103 ? -7.960 3.144 -3.926 1.00 95.19 103 PHE A CA 1
ATOM 837 C C . PHE A 1 103 ? -6.548 2.843 -3.398 1.00 95.19 103 PHE A C 1
ATOM 839 O O . PHE A 1 103 ? -5.551 3.254 -3.998 1.00 95.19 103 PHE A O 1
ATOM 846 N N . SER A 1 104 ? -6.444 2.050 -2.330 1.00 96.81 104 SER A N 1
ATOM 847 C CA . SER A 1 104 ? -5.157 1.614 -1.772 1.00 96.81 104 SER A CA 1
ATOM 848 C C . SER A 1 104 ? -4.368 0.719 -2.732 1.00 96.81 104 SER A C 1
ATOM 850 O O . SER A 1 104 ? -3.145 0.844 -2.823 1.00 96.81 104 SER A O 1
ATOM 852 N N . ALA A 1 105 ? -5.045 -0.139 -3.496 1.00 97.44 105 ALA A N 1
ATOM 853 C CA . ALA A 1 105 ? -4.432 -0.973 -4.524 1.00 97.44 105 ALA A CA 1
ATOM 854 C C . ALA A 1 105 ? -3.891 -0.129 -5.689 1.00 97.44 105 ALA A C 1
ATOM 856 O O . ALA A 1 105 ? -2.766 -0.357 -6.143 1.00 97.44 105 ALA A O 1
ATOM 857 N N . ARG A 1 106 ? -4.626 0.910 -6.118 1.00 95.19 106 ARG A N 1
ATOM 858 C CA . ARG A 1 106 ? -4.126 1.889 -7.102 1.00 95.19 106 ARG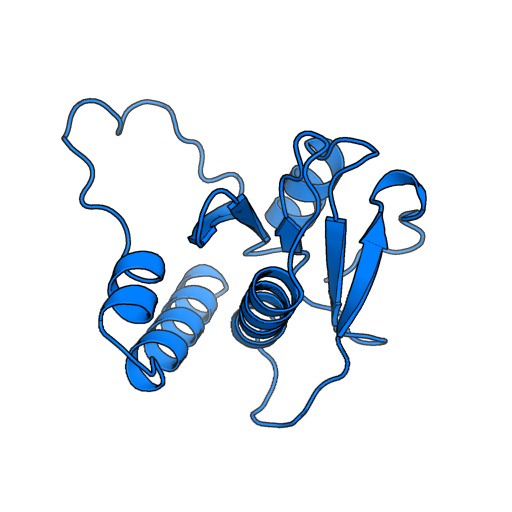 A CA 1
ATOM 859 C C . ARG A 1 106 ? -2.859 2.579 -6.608 1.00 95.19 106 ARG A C 1
ATOM 861 O O . ARG A 1 106 ? -1.898 2.667 -7.367 1.00 95.19 106 ARG A O 1
ATOM 868 N N . LEU A 1 107 ? -2.834 3.026 -5.348 1.00 95.56 107 LEU A N 1
ATOM 869 C CA . LEU A 1 107 ? -1.631 3.607 -4.739 1.00 95.56 107 LEU A CA 1
ATOM 870 C C . LEU A 1 107 ? -0.464 2.607 -4.762 1.00 95.56 107 LEU A C 1
ATOM 872 O O . LEU A 1 107 ? 0.643 2.976 -5.152 1.00 95.56 107 LEU A O 1
ATOM 876 N N . CYS A 1 108 ? -0.711 1.346 -4.393 1.00 96.44 108 CYS A N 1
ATOM 877 C CA . CYS A 1 108 ? 0.299 0.287 -4.399 1.00 96.44 108 CYS A CA 1
ATOM 878 C C . CYS A 1 108 ? 0.947 0.144 -5.783 1.00 96.44 108 CYS A C 1
ATOM 880 O O . CYS A 1 108 ? 2.161 0.295 -5.904 1.00 96.44 108 CYS A O 1
ATOM 882 N N . VAL A 1 109 ? 0.153 -0.034 -6.842 1.00 95.50 109 VAL A N 1
ATOM 883 C CA . VAL A 1 109 ? 0.668 -0.166 -8.217 1.00 95.50 109 VAL A CA 1
ATOM 884 C C . VAL A 1 109 ? 1.420 1.092 -8.662 1.00 95.50 109 VAL A C 1
ATOM 886 O O . VAL A 1 109 ? 2.546 0.993 -9.152 1.00 95.50 109 VAL A O 1
ATOM 889 N N . ASN A 1 110 ? 0.838 2.278 -8.456 1.00 93.25 110 ASN A N 1
ATOM 890 C CA . ASN A 1 110 ? 1.416 3.539 -8.928 1.00 93.25 110 ASN A CA 1
ATOM 891 C C . ASN A 1 110 ? 2.758 3.885 -8.272 1.00 93.25 110 ASN A C 1
ATOM 893 O O . ASN A 1 110 ? 3.615 4.478 -8.928 1.00 93.25 110 ASN A O 1
ATOM 897 N N . PHE A 1 111 ? 2.958 3.527 -7.003 1.00 92.75 111 PHE A N 1
ATOM 898 C CA . PHE A 1 111 ? 4.206 3.819 -6.292 1.00 92.75 111 PHE A CA 1
ATOM 899 C C . PHE A 1 111 ? 5.267 2.721 -6.401 1.00 92.75 111 PHE A C 1
ATOM 901 O O . PHE A 1 111 ? 6.385 2.915 -5.934 1.00 92.75 111 PHE A O 1
ATOM 908 N N . SER A 1 112 ? 4.964 1.627 -7.101 1.00 91.06 112 SER A N 1
ATOM 909 C CA . SER A 1 112 ? 5.871 0.486 -7.264 1.00 91.06 112 SER A CA 1
ATOM 910 C C . SER A 1 112 ? 6.825 0.589 -8.459 1.00 91.06 112 SER A C 1
ATOM 912 O O . SER A 1 112 ? 7.581 -0.341 -8.717 1.00 91.06 112 SER A O 1
ATOM 914 N N . GLY A 1 113 ? 6.794 1.689 -9.222 1.00 88.06 113 GLY A N 1
ATOM 915 C CA . GLY A 1 113 ? 7.674 1.874 -10.386 1.00 88.06 113 GLY A CA 1
ATOM 916 C C . GLY A 1 113 ? 7.402 0.896 -11.538 1.00 88.06 113 GLY A C 1
ATOM 917 O O . GLY A 1 113 ? 8.279 0.637 -12.362 1.00 88.06 113 GLY A O 1
ATOM 918 N N . LEU A 1 114 ? 6.194 0.332 -11.587 1.00 90.12 114 LEU A N 1
ATOM 919 C CA . LEU A 1 114 ? 5.787 -0.638 -12.597 1.00 90.12 114 LEU A CA 1
ATOM 920 C C . LEU A 1 114 ? 5.500 0.042 -13.940 1.00 90.12 114 LEU A C 1
ATOM 922 O O . LEU A 1 114 ? 5.201 1.235 -14.024 1.00 90.12 114 LEU A O 1
ATOM 926 N N . LYS A 1 115 ? 5.581 -0.737 -15.022 1.00 89.69 115 LYS A N 1
ATOM 927 C CA . LYS A 1 115 ? 5.155 -0.275 -16.349 1.00 89.69 115 LYS A CA 1
ATOM 928 C C . LYS A 1 115 ? 3.632 -0.094 -16.369 1.00 89.69 115 LYS A C 1
ATOM 930 O O . LYS A 1 115 ? 2.915 -0.605 -15.519 1.00 89.69 115 LYS A O 1
ATOM 935 N N . LYS A 1 116 ? 3.112 0.630 -17.361 1.00 88.69 116 LYS A N 1
ATOM 936 C CA . LYS A 1 116 ? 1.657 0.743 -17.542 1.00 88.69 116 LYS A CA 1
ATOM 937 C C . LYS A 1 116 ? 1.065 -0.636 -17.844 1.00 88.69 116 LYS A C 1
ATOM 939 O O . LYS A 1 116 ? 1.544 -1.315 -18.749 1.00 88.69 116 LYS A O 1
ATOM 944 N N . GLY A 1 117 ? 0.017 -1.012 -17.119 1.00 90.94 117 GLY A N 1
ATOM 945 C CA . GLY A 1 117 ? -0.655 -2.298 -17.276 1.00 90.94 117 GLY A CA 1
ATOM 946 C C . GLY A 1 117 ? -1.657 -2.569 -16.158 1.00 90.94 117 GLY A C 1
ATOM 947 O O . GLY A 1 117 ? -1.860 -1.729 -15.279 1.00 90.94 117 GLY A O 1
ATOM 948 N N . SER A 1 118 ? -2.266 -3.751 -16.210 1.00 93.44 118 SER A N 1
ATOM 949 C CA . SER A 1 118 ? -3.145 -4.270 -15.161 1.00 93.44 118 SER A CA 1
ATOM 950 C C . SER A 1 118 ? -2.364 -5.239 -14.282 1.00 93.44 118 SER A C 1
ATOM 952 O O . SER A 1 118 ? -1.688 -6.129 -14.796 1.00 93.44 118 SER A O 1
ATOM 954 N N . TYR A 1 119 ? -2.471 -5.069 -12.967 1.00 96.25 119 TYR A N 1
ATOM 955 C CA . TYR A 1 119 ? -1.734 -5.848 -11.978 1.00 96.25 119 TYR A CA 1
ATOM 956 C C . TYR A 1 119 ? -2.686 -6.392 -10.921 1.00 96.25 119 TYR A C 1
ATOM 958 O O . TYR A 1 119 ? -3.638 -5.716 -10.532 1.00 96.25 119 TYR A O 1
ATOM 966 N N . TRP A 1 120 ? -2.400 -7.598 -10.441 1.00 97.19 120 TRP A N 1
ATOM 967 C CA . TRP A 1 120 ? -3.083 -8.172 -9.288 1.00 97.19 120 TRP A CA 1
ATOM 968 C C . TRP A 1 120 ? -2.451 -7.632 -8.007 1.00 97.19 120 TRP A C 1
ATOM 970 O O . TRP A 1 120 ? -1.227 -7.592 -7.881 1.00 97.19 120 TRP A O 1
ATOM 980 N N . VAL A 1 121 ? -3.286 -7.207 -7.065 1.00 97.81 121 VAL A N 1
ATOM 981 C CA . VAL A 1 121 ? -2.851 -6.729 -5.751 1.00 97.81 121 VAL A CA 1
ATOM 982 C C . VAL A 1 121 ? -3.458 -7.644 -4.707 1.00 97.81 121 VAL A C 1
ATOM 984 O O . VAL A 1 121 ? -4.681 -7.740 -4.599 1.00 97.81 121 VAL A O 1
ATOM 987 N N . ASP A 1 122 ? -2.594 -8.303 -3.946 1.00 97.69 122 ASP A N 1
ATOM 988 C CA . ASP A 1 122 ? -3.019 -9.129 -2.829 1.00 97.69 122 ASP A CA 1
ATOM 989 C C . ASP A 1 122 ? -3.203 -8.247 -1.596 1.00 97.69 122 ASP A C 1
ATOM 991 O O . ASP A 1 122 ? -2.454 -7.290 -1.371 1.00 97.69 122 ASP A O 1
ATOM 995 N N . TYR A 1 123 ? -4.195 -8.584 -0.775 1.00 97.44 123 TYR A N 1
ATOM 996 C CA . TYR A 1 123 ? -4.412 -7.931 0.505 1.00 97.44 123 TYR A CA 1
ATOM 997 C C . TYR A 1 123 ? -4.766 -8.936 1.595 1.00 97.44 123 TYR A C 1
ATOM 999 O O . TYR A 1 123 ? -5.432 -9.944 1.365 1.00 97.44 123 TYR A O 1
ATOM 1007 N N . THR A 1 124 ? -4.304 -8.670 2.812 1.00 96.69 124 THR A N 1
ATOM 1008 C CA . THR A 1 124 ? -4.594 -9.501 3.984 1.00 96.69 124 THR A CA 1
ATOM 1009 C C . THR A 1 124 ? -4.364 -8.710 5.266 1.00 96.69 124 THR A C 1
ATOM 1011 O O . THR A 1 124 ? -3.783 -7.625 5.246 1.00 96.69 124 THR A O 1
ATOM 1014 N N . LEU A 1 125 ? -4.797 -9.235 6.411 1.00 96.31 125 LEU A N 1
ATOM 1015 C CA . LEU A 1 125 ? -4.437 -8.632 7.693 1.00 96.31 125 LEU A CA 1
ATOM 1016 C C . LEU A 1 125 ? -2.933 -8.759 7.922 1.00 96.31 125 LEU A C 1
ATOM 1018 O O . LEU A 1 125 ? -2.338 -9.821 7.707 1.00 96.31 125 LEU A O 1
ATOM 1022 N N . LYS A 1 126 ? -2.318 -7.703 8.454 1.00 94.62 126 LYS A N 1
ATOM 1023 C CA . LYS A 1 126 ? -0.883 -7.673 8.756 1.00 94.62 126 LYS A CA 1
ATOM 1024 C C . LYS A 1 126 ? -0.426 -8.850 9.624 1.00 94.62 126 LYS A C 1
ATOM 1026 O O . LYS A 1 126 ? 0.723 -9.285 9.485 1.00 94.62 126 LYS A O 1
ATOM 1031 N N . ASN A 1 127 ? -1.294 -9.366 10.498 1.00 94.44 127 ASN A N 1
ATOM 1032 C CA . ASN A 1 127 ? -1.026 -10.538 11.339 1.00 94.44 127 ASN A CA 1
ATOM 1033 C C . ASN A 1 127 ? -0.646 -11.800 10.542 1.00 94.44 127 ASN A C 1
ATOM 1035 O O . ASN A 1 127 ? 0.075 -12.649 11.059 1.00 94.44 127 ASN A O 1
ATOM 1039 N N . PHE A 1 128 ? -1.106 -11.922 9.295 1.00 94.44 128 PHE A N 1
ATOM 1040 C CA . PHE A 1 128 ? -0.809 -13.066 8.429 1.00 94.44 128 PHE A CA 1
ATOM 1041 C C . PHE A 1 128 ? 0.430 -12.856 7.548 1.00 94.44 128 PHE A C 1
ATOM 1043 O O . PHE A 1 128 ? 0.901 -13.795 6.911 1.00 94.44 128 PHE A O 1
ATOM 1050 N N . VAL A 1 129 ? 1.002 -11.649 7.539 1.00 92.38 129 VAL A N 1
ATOM 1051 C CA . VAL A 1 129 ? 2.155 -11.303 6.699 1.00 92.38 129 VAL A CA 1
ATOM 1052 C C . VAL A 1 129 ? 3.459 -11.631 7.424 1.00 92.38 129 VAL A C 1
ATOM 1054 O O . VAL A 1 129 ? 3.801 -10.987 8.424 1.00 92.38 129 VAL A O 1
ATOM 1057 N N . LYS A 1 130 ? 4.218 -12.584 6.874 1.00 84.88 130 LYS A N 1
ATOM 1058 C CA . LYS A 1 130 ? 5.566 -12.960 7.326 1.00 84.88 130 LYS A CA 1
ATOM 1059 C C . LYS A 1 130 ? 6.605 -12.512 6.302 1.00 84.88 130 LYS A C 1
ATOM 1061 O O . LYS A 1 130 ? 6.470 -12.802 5.120 1.00 84.88 130 LYS A O 1
ATOM 1066 N N . VAL A 1 131 ? 7.656 -11.840 6.761 1.00 74.81 131 VAL A N 1
ATOM 1067 C CA . VAL A 1 131 ? 8.782 -11.458 5.901 1.00 74.81 131 VAL A CA 1
ATOM 1068 C C . VAL A 1 131 ? 9.682 -12.681 5.732 1.00 74.81 131 VAL A C 1
ATOM 1070 O O . VAL A 1 131 ? 10.249 -13.148 6.716 1.00 74.81 131 VAL A O 1
ATOM 1073 N N . GLN A 1 132 ? 9.776 -13.220 4.515 1.00 69.69 132 GLN A N 1
ATOM 1074 C CA . GLN A 1 132 ? 10.676 -14.341 4.198 1.00 69.69 132 GLN A CA 1
ATOM 1075 C C . GLN A 1 132 ? 11.915 -13.880 3.424 1.00 69.69 132 GLN A C 1
ATOM 1077 O O . GLN A 1 132 ? 13.026 -14.293 3.737 1.00 69.69 132 GLN A O 1
ATOM 1082 N N . GLN A 1 133 ? 11.731 -12.982 2.456 1.00 61.62 133 GLN A N 1
ATOM 1083 C CA . GLN A 1 133 ? 12.795 -12.301 1.722 1.00 61.62 133 GLN A CA 1
ATOM 1084 C C . GLN A 1 133 ? 12.452 -10.814 1.640 1.00 61.62 133 GLN A C 1
ATOM 1086 O O . GLN A 1 133 ? 11.279 -10.436 1.729 1.00 61.62 133 GLN A O 1
ATOM 1091 N N . LYS A 1 134 ? 13.471 -9.959 1.541 1.00 56.59 134 LYS A N 1
ATOM 1092 C CA . LYS A 1 134 ? 13.256 -8.518 1.445 1.00 56.59 134 LYS A CA 1
ATOM 1093 C C . LYS A 1 134 ? 12.564 -8.192 0.122 1.00 56.59 134 LYS A C 1
ATOM 1095 O O . LYS A 1 134 ? 13.048 -8.576 -0.934 1.00 56.59 134 LYS A O 1
ATOM 1100 N N . ALA A 1 135 ? 11.427 -7.508 0.191 1.00 53.81 135 ALA A N 1
ATOM 1101 C CA . ALA A 1 135 ? 10.744 -6.989 -0.984 1.00 53.81 135 ALA A CA 1
ATOM 1102 C C . ALA A 1 135 ? 11.333 -5.617 -1.321 1.00 53.81 135 ALA A C 1
ATOM 1104 O O . ALA A 1 135 ? 10.862 -4.623 -0.766 1.00 53.81 135 ALA A O 1
ATOM 1105 N N . PHE A 1 136 ? 12.383 -5.586 -2.145 1.00 52.69 136 PHE A N 1
ATOM 1106 C CA . PHE A 1 136 ? 12.736 -4.482 -3.047 1.00 52.69 136 PHE A CA 1
ATOM 1107 C C . PHE A 1 136 ? 13.897 -4.885 -3.961 1.00 52.69 136 PHE A C 1
ATOM 1109 O O . PHE A 1 136 ? 14.847 -5.522 -3.455 1.00 52.69 136 PHE A O 1
#

Secondary structure (DSSP, 8-state):
-HHHHHHHHHHHHHHT--SHHHHHHHSPP---GGG-TT----SEEEEEETTEEEEEESSHHHHHHHHHH--TTSEEEEETTS----EEEE-TTPPPPHHHHHHHHHHHHHHTTPPSS---EEEEEGGG---SS---